Protein AF-M2TKN5-F1 (afdb_monomer_lite)

InterPro domains:
  IPR007111 NACHT nucleoside triphosphatase [PS50837] (50-109)
  IPR027417 P-loop containing nucleoside triphosphate hydrolase [G3DSA:3.40.50.300] (27-140)
  IPR056884 Nephrocystin 3-like, N-terminal [PF24883] (33-131)

Sequence (153 aa):
MGILDVSVSPIDGESPTEAMIRVEHEVDRQNKCIIENSTFQKWQQDLSTRLLWIKGDPGKGKTMLMCGIIDEVQKTTRHNNTVAYFFCQATDMRINNAVAVLRGLLYMLVIQNSLLTSHIRKRYDQVGKKLFEDANAWVALPQILWTWCATKT

Foldseek 3Di:
DDEDFAADDDDPDDDPVRVVVVVVVVLVVLLVVQCPDPVNVCCVPDPVRVDDDYDDDPPRCVVSSVVSVQVVCVVPDPLPDFDFDDDQDPPDPVCNDPLNRLVRRLVRCCVSDVVLVVLVVVVCVVQPPCCSDDPNSVVNSVVSVVVVVVVVD

pLDDT: mean 76.22, std 11.82, range [28.42, 90.06]

Structure (mmCIF, N/CA/C/O backbone):
data_AF-M2TKN5-F1
#
_entry.id   AF-M2TKN5-F1
#
loop_
_atom_site.group_PDB
_atom_site.id
_atom_site.type_symbol
_atom_site.label_atom_id
_atom_site.label_alt_id
_atom_site.label_comp_id
_atom_site.label_asym_id
_atom_site.label_entity_id
_atom_site.label_seq_id
_atom_site.pdbx_PDB_ins_code
_atom_site.Cartn_x
_atom_site.Cartn_y
_atom_site.Cartn_z
_atom_site.occupancy
_atom_site.B_iso_or_equiv
_atom_site.auth_seq_id
_atom_site.auth_comp_id
_atom_site.auth_asym_id
_atom_site.auth_atom_id
_atom_site.pdbx_PDB_model_num
ATOM 1 N N . MET A 1 1 ? -6.109 3.937 -22.222 1.00 28.42 1 MET A N 1
ATOM 2 C CA . MET A 1 1 ? -5.656 2.682 -21.588 1.00 28.42 1 MET A CA 1
ATOM 3 C C . MET A 1 1 ? -4.256 2.412 -22.115 1.00 28.42 1 MET A C 1
ATOM 5 O O . MET A 1 1 ? -4.130 2.170 -23.305 1.00 28.42 1 MET A O 1
ATOM 9 N N . GLY A 1 2 ? -3.218 2.613 -21.303 1.00 37.53 2 GLY A N 1
ATOM 10 C CA . GLY A 1 2 ? -1.819 2.452 -21.721 1.00 37.53 2 GLY A CA 1
ATOM 11 C C . GLY A 1 2 ? -1.218 1.176 -21.144 1.00 37.53 2 GLY A C 1
ATOM 12 O O . GLY A 1 2 ? -1.589 0.770 -20.046 1.00 37.53 2 GLY A O 1
ATOM 13 N N . ILE A 1 3 ? -0.334 0.537 -21.904 1.00 38.03 3 ILE A N 1
ATOM 14 C CA . ILE A 1 3 ? 0.406 -0.673 -21.528 1.00 38.03 3 ILE A CA 1
ATOM 15 C C . ILE A 1 3 ? 1.888 -0.276 -21.481 1.00 38.03 3 ILE A C 1
ATOM 17 O O . ILE A 1 3 ? 2.350 0.413 -22.388 1.00 38.03 3 ILE A O 1
ATOM 21 N N . LEU A 1 4 ? 2.610 -0.679 -20.433 1.00 45.38 4 LEU A N 1
ATOM 22 C CA . LEU A 1 4 ? 4.071 -0.574 -20.346 1.00 45.38 4 LEU A CA 1
ATOM 23 C C . LEU A 1 4 ? 4.666 -1.984 -20.421 1.00 45.38 4 LEU A C 1
ATOM 25 O O . LEU A 1 4 ? 4.211 -2.8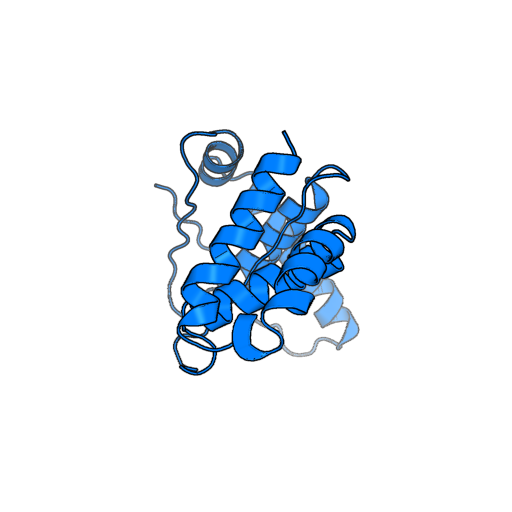64 -19.692 1.00 45.38 4 LEU A O 1
ATOM 29 N N . ASP A 1 5 ? 5.671 -2.179 -21.275 1.00 38.72 5 ASP A N 1
ATOM 30 C CA . ASP A 1 5 ? 6.478 -3.404 -21.345 1.00 38.72 5 ASP A CA 1
ATOM 31 C C . ASP A 1 5 ? 7.940 -3.058 -21.041 1.00 38.72 5 ASP A C 1
ATOM 33 O O . ASP A 1 5 ? 8.483 -2.114 -21.617 1.00 38.72 5 ASP A O 1
ATOM 37 N N . VAL A 1 6 ? 8.555 -3.788 -20.107 1.00 45.53 6 VAL A N 1
ATOM 38 C CA . VAL A 1 6 ? 9.961 -3.626 -19.710 1.00 45.53 6 VAL A CA 1
ATOM 39 C C . VAL A 1 6 ? 10.526 -4.997 -19.310 1.00 45.53 6 VAL A C 1
ATOM 41 O O . VAL A 1 6 ? 9.865 -5.762 -18.609 1.00 45.53 6 VAL A O 1
ATOM 44 N N . SER A 1 7 ? 11.739 -5.336 -19.760 1.00 40.81 7 SER A N 1
ATOM 45 C CA . SER A 1 7 ? 12.383 -6.639 -19.523 1.00 40.81 7 SER A CA 1
ATOM 46 C C . SER A 1 7 ? 13.847 -6.468 -19.114 1.00 40.81 7 SER A C 1
ATOM 48 O O . SER A 1 7 ? 14.553 -5.668 -19.717 1.00 40.81 7 SER A O 1
ATOM 50 N N . VAL A 1 8 ? 14.313 -7.271 -18.149 1.00 47.03 8 VAL A N 1
ATOM 51 C CA . VAL A 1 8 ? 15.709 -7.308 -17.668 1.00 47.03 8 VAL A CA 1
ATOM 52 C C . VAL A 1 8 ? 16.191 -8.757 -17.656 1.00 47.03 8 VAL A C 1
ATOM 54 O O . VAL A 1 8 ? 15.471 -9.632 -17.174 1.00 47.03 8 VAL A O 1
ATOM 57 N N . SER A 1 9 ? 17.395 -9.022 -18.167 1.00 44.97 9 SER A N 1
ATOM 58 C CA . SER A 1 9 ? 18.029 -10.351 -18.150 1.00 44.97 9 SER A CA 1
ATOM 59 C C . SER A 1 9 ? 19.321 -10.345 -17.308 1.00 44.97 9 SER A C 1
ATOM 61 O O . SER A 1 9 ? 19.949 -9.288 -17.195 1.00 44.97 9 SER A O 1
ATOM 63 N N . PRO A 1 10 ? 19.722 -11.475 -16.686 1.00 47.41 10 PRO A N 1
ATOM 64 C CA . PRO A 1 10 ? 20.967 -11.568 -15.909 1.00 47.41 10 PRO A CA 1
ATOM 65 C C . PRO A 1 10 ? 22.234 -11.547 -16.785 1.00 47.41 10 PRO A C 1
ATOM 67 O O . PRO A 1 10 ? 22.169 -11.918 -17.956 1.00 47.41 10 PRO A O 1
ATOM 70 N N . ILE A 1 11 ? 23.374 -11.155 -16.197 1.00 63.22 11 ILE A N 1
ATOM 71 C CA . ILE A 1 11 ? 24.718 -11.217 -16.802 1.00 63.22 11 ILE A CA 1
ATOM 72 C C . ILE A 1 11 ? 25.574 -12.178 -15.961 1.00 63.22 11 ILE A C 1
ATOM 74 O O . ILE A 1 11 ? 25.656 -12.018 -14.745 1.00 63.22 11 ILE A O 1
ATOM 78 N N . ASP A 1 12 ? 26.200 -13.174 -16.591 1.00 54.56 12 ASP A N 1
ATOM 79 C CA . ASP A 1 12 ? 27.037 -14.158 -15.892 1.00 54.56 12 ASP A CA 1
ATOM 80 C C . ASP A 1 12 ? 28.398 -13.562 -15.480 1.00 54.56 12 ASP A C 1
ATOM 82 O O . ASP A 1 12 ? 29.102 -12.978 -16.304 1.00 54.56 12 ASP A O 1
ATOM 86 N N . GLY A 1 13 ? 28.794 -13.761 -14.214 1.00 69.19 13 GLY A N 1
ATOM 87 C CA . GLY A 1 13 ? 30.144 -13.459 -13.707 1.00 69.19 13 GLY A CA 1
ATOM 88 C C . GLY A 1 13 ? 30.319 -12.172 -12.887 1.00 69.19 13 GLY A C 1
ATOM 89 O O . GLY A 1 13 ? 31.452 -11.838 -12.551 1.00 69.19 13 GLY A O 1
ATOM 90 N N . GLU A 1 14 ? 29.244 -11.460 -12.544 1.00 73.00 14 GLU A N 1
ATOM 91 C CA . GLU A 1 14 ? 29.294 -10.235 -11.722 1.00 73.00 14 GLU A CA 1
ATOM 92 C C . GLU A 1 14 ? 29.454 -10.509 -10.210 1.00 73.00 14 GLU A C 1
ATOM 94 O O . GLU A 1 14 ? 28.933 -11.497 -9.682 1.00 73.00 14 GLU A O 1
ATOM 99 N N . SER A 1 15 ? 30.157 -9.627 -9.483 1.00 80.75 15 SER A N 1
ATOM 100 C CA . SER A 1 15 ? 30.207 -9.693 -8.014 1.00 80.75 15 SER A CA 1
ATOM 101 C C . SER A 1 15 ? 28.873 -9.248 -7.383 1.00 80.75 15 SER A C 1
ATOM 103 O O . SER A 1 15 ? 28.132 -8.477 -7.995 1.00 80.75 15 SER A O 1
ATOM 105 N N . PRO A 1 16 ? 28.549 -9.651 -6.135 1.00 72.44 16 PRO A N 1
ATOM 106 C CA . PRO A 1 16 ? 27.290 -9.264 -5.486 1.00 72.44 16 PRO A CA 1
ATOM 107 C C . PRO A 1 16 ? 27.077 -7.747 -5.384 1.00 72.44 16 PRO A C 1
ATOM 109 O O . PRO A 1 16 ? 25.950 -7.271 -5.499 1.00 72.44 16 PRO A O 1
ATOM 112 N N . THR A 1 17 ? 28.152 -6.979 -5.192 1.00 78.12 17 THR A N 1
ATOM 113 C CA . THR A 1 17 ? 28.093 -5.513 -5.124 1.00 78.12 17 THR A CA 1
ATOM 114 C C . THR A 1 17 ? 27.793 -4.904 -6.492 1.00 78.12 17 THR A C 1
ATOM 116 O O . THR A 1 17 ? 26.959 -4.010 -6.595 1.00 78.12 17 THR A O 1
ATOM 119 N N . GLU A 1 18 ? 28.431 -5.407 -7.550 1.00 77.31 18 GLU A N 1
ATOM 120 C CA . GLU A 1 18 ? 28.176 -4.964 -8.927 1.00 77.31 18 GLU A CA 1
ATOM 121 C C . GLU A 1 18 ? 26.760 -5.332 -9.377 1.00 77.31 18 GLU A C 1
ATOM 123 O O . GLU A 1 18 ? 26.073 -4.498 -9.966 1.00 77.31 18 GLU A O 1
ATOM 128 N N . ALA A 1 19 ? 26.284 -6.527 -9.014 1.00 70.00 19 ALA A N 1
ATOM 129 C CA . ALA A 1 19 ? 24.905 -6.945 -9.231 1.00 70.00 19 ALA A CA 1
ATOM 130 C C . ALA A 1 19 ? 23.916 -5.997 -8.537 1.00 70.00 19 ALA A C 1
ATOM 132 O O . ALA A 1 19 ? 22.926 -5.587 -9.139 1.00 70.00 19 ALA A O 1
ATOM 133 N N . MET A 1 20 ? 24.194 -5.605 -7.288 1.00 65.69 20 MET A N 1
ATOM 134 C CA . MET A 1 20 ? 23.332 -4.704 -6.518 1.00 65.69 20 MET A CA 1
ATOM 135 C C . MET A 1 20 ? 23.282 -3.297 -7.126 1.00 65.69 20 MET A C 1
ATOM 137 O O . MET A 1 20 ? 22.191 -2.775 -7.336 1.00 65.69 20 MET A O 1
ATOM 141 N N . ILE A 1 21 ? 24.435 -2.730 -7.498 1.00 77.50 21 ILE A N 1
ATOM 142 C CA . ILE A 1 21 ? 24.517 -1.426 -8.179 1.00 77.50 21 ILE A CA 1
ATOM 143 C C . ILE A 1 21 ? 23.795 -1.472 -9.532 1.00 77.50 21 ILE A C 1
ATOM 145 O O . ILE A 1 21 ? 23.070 -0.542 -9.884 1.00 77.50 21 ILE A O 1
ATOM 149 N N . ARG A 1 22 ? 23.955 -2.556 -10.301 1.00 72.88 22 ARG A N 1
ATOM 150 C CA . ARG A 1 22 ? 23.271 -2.736 -11.589 1.00 72.88 22 ARG A CA 1
ATOM 151 C C . ARG A 1 22 ? 21.759 -2.825 -11.413 1.00 72.88 22 ARG A C 1
ATOM 153 O O . ARG A 1 22 ? 21.027 -2.210 -12.185 1.00 72.88 22 ARG A O 1
ATOM 160 N N . VAL A 1 23 ? 21.294 -3.584 -10.420 1.00 67.75 23 VAL A N 1
ATOM 161 C CA . VAL A 1 23 ? 19.867 -3.697 -10.095 1.00 67.75 23 VAL A CA 1
ATOM 162 C C . VAL A 1 23 ? 19.305 -2.340 -9.687 1.00 67.75 23 VAL A C 1
ATOM 164 O O . VAL A 1 23 ? 18.251 -1.971 -10.190 1.00 67.75 23 VAL A O 1
ATOM 167 N N . GLU A 1 24 ? 20.008 -1.575 -8.852 1.00 69.38 24 GLU A N 1
ATOM 168 C CA . GLU A 1 24 ? 19.586 -0.230 -8.447 1.00 69.38 24 GLU A CA 1
ATOM 169 C C . GLU A 1 24 ? 19.488 0.722 -9.650 1.00 69.38 24 GLU A C 1
ATOM 171 O O . GLU A 1 24 ? 18.451 1.346 -9.865 1.00 69.38 24 GLU A O 1
ATOM 176 N N . HIS A 1 25 ? 20.503 0.739 -10.520 1.00 74.50 25 HIS A N 1
ATOM 177 C CA . HIS A 1 25 ? 20.480 1.524 -11.757 1.00 74.50 25 HIS A CA 1
ATOM 178 C C . HIS A 1 25 ? 19.352 1.124 -12.716 1.00 74.50 25 HIS A C 1
ATOM 180 O O . HIS A 1 25 ? 18.748 1.986 -13.359 1.00 74.50 25 HIS A O 1
ATOM 186 N N . GLU A 1 26 ? 19.082 -0.174 -12.855 1.00 69.00 26 GLU A N 1
ATOM 187 C CA . GLU A 1 26 ? 18.001 -0.665 -13.703 1.00 69.00 26 GLU A CA 1
ATOM 188 C C . GLU A 1 26 ? 16.642 -0.284 -13.111 1.00 69.00 26 GLU A C 1
ATOM 190 O O . GLU A 1 26 ? 15.794 0.230 -13.834 1.00 69.00 26 GLU A O 1
ATOM 195 N N . VAL A 1 27 ? 16.456 -0.434 -11.797 1.00 67.38 27 VAL A N 1
ATOM 196 C CA . VAL A 1 27 ? 15.252 0.022 -11.089 1.00 67.38 27 VAL A CA 1
ATOM 197 C C . VAL A 1 27 ? 15.033 1.520 -11.309 1.00 67.38 27 VAL A C 1
ATOM 199 O O . VAL A 1 27 ? 13.942 1.917 -11.716 1.00 67.38 27 VAL A O 1
ATOM 202 N N . ASP A 1 28 ? 16.063 2.353 -11.155 1.00 70.25 28 ASP A N 1
ATOM 203 C CA . ASP A 1 28 ? 15.968 3.797 -11.400 1.00 70.25 28 ASP A CA 1
ATOM 204 C C . ASP A 1 28 ? 15.612 4.128 -12.853 1.00 70.25 28 ASP A C 1
ATOM 206 O O . ASP A 1 28 ? 14.786 5.007 -13.125 1.00 70.25 28 ASP A O 1
ATOM 210 N N . ARG A 1 29 ? 16.193 3.401 -13.813 1.00 71.62 29 ARG A N 1
ATOM 211 C CA . ARG A 1 29 ? 15.881 3.566 -15.235 1.00 71.62 29 ARG A CA 1
ATOM 212 C C . ARG A 1 29 ? 14.425 3.219 -15.534 1.00 71.62 29 ARG A C 1
ATOM 214 O O . ARG A 1 29 ? 13.764 3.952 -16.275 1.00 71.62 29 ARG A O 1
ATOM 221 N N . GLN A 1 30 ? 13.925 2.125 -14.964 1.00 69.44 30 GLN A N 1
ATOM 222 C CA . GLN A 1 30 ? 12.529 1.721 -15.106 1.00 69.44 30 GLN A CA 1
ATOM 223 C C . GLN A 1 30 ? 11.592 2.744 -14.476 1.00 69.44 30 GLN A C 1
ATOM 225 O O . GLN A 1 30 ? 10.640 3.170 -15.129 1.00 69.44 30 GLN A O 1
ATOM 230 N N . ASN A 1 31 ? 11.907 3.209 -13.267 1.00 68.00 31 ASN A N 1
ATOM 231 C CA . ASN A 1 31 ? 11.142 4.238 -12.567 1.00 68.00 31 ASN A CA 1
ATOM 232 C C . ASN A 1 31 ? 11.016 5.501 -13.414 1.00 68.00 31 ASN A C 1
ATOM 234 O O . ASN A 1 31 ? 9.906 5.972 -13.664 1.00 68.00 31 ASN A O 1
ATOM 238 N N . LYS A 1 32 ? 12.134 5.994 -13.954 1.00 74.44 32 LYS A N 1
ATOM 239 C CA . LYS A 1 32 ? 12.140 7.163 -14.836 1.00 74.44 32 LYS A CA 1
ATOM 240 C C . LYS A 1 32 ? 11.239 6.971 -16.061 1.00 74.44 32 LYS A C 1
ATOM 242 O O . LYS A 1 32 ? 10.441 7.850 -16.378 1.00 74.44 32 LYS A O 1
ATOM 247 N N . CYS A 1 33 ? 11.311 5.807 -16.706 1.00 71.12 33 CYS A N 1
ATOM 248 C CA . CYS A 1 33 ? 10.490 5.501 -17.879 1.00 71.12 33 CYS A CA 1
ATOM 249 C C . CYS A 1 33 ? 8.981 5.496 -17.561 1.00 71.12 33 CYS A C 1
ATOM 251 O O . CYS A 1 33 ? 8.170 5.941 -18.376 1.00 71.12 33 CYS A O 1
ATOM 253 N N . ILE A 1 34 ? 8.590 5.040 -16.367 1.00 73.62 34 ILE A N 1
ATOM 254 C CA . ILE A 1 34 ? 7.192 5.056 -15.917 1.00 73.62 34 ILE A CA 1
ATOM 255 C C . ILE A 1 34 ? 6.717 6.480 -15.636 1.00 73.62 34 ILE A C 1
ATOM 257 O O . ILE A 1 34 ? 5.622 6.846 -16.055 1.00 73.62 34 ILE A O 1
ATOM 261 N N . ILE A 1 35 ? 7.525 7.289 -14.949 1.00 74.12 35 ILE A N 1
ATOM 262 C CA . ILE A 1 35 ? 7.169 8.668 -14.573 1.00 74.12 35 ILE A CA 1
ATOM 263 C C . ILE A 1 35 ? 6.987 9.544 -15.812 1.00 74.12 35 ILE A C 1
ATOM 265 O O . ILE A 1 35 ? 6.102 10.399 -15.865 1.00 74.12 35 ILE A O 1
ATOM 269 N N . GLU A 1 36 ? 7.807 9.317 -16.835 1.00 80.00 36 GLU A N 1
ATOM 270 C CA . GLU A 1 36 ? 7.711 9.998 -18.126 1.00 80.00 36 GLU A CA 1
ATOM 271 C C . GLU A 1 36 ? 6.557 9.456 -18.991 1.00 80.00 36 GLU A C 1
ATOM 273 O O . GLU A 1 36 ? 6.179 10.070 -19.992 1.00 80.00 36 GLU A O 1
ATOM 278 N N . ASN A 1 37 ? 5.941 8.329 -18.613 1.00 81.62 37 ASN A N 1
ATOM 279 C CA . ASN A 1 37 ? 4.841 7.752 -19.367 1.00 81.62 37 ASN A CA 1
ATOM 280 C C . ASN A 1 37 ? 3.579 8.620 -19.267 1.00 81.62 37 ASN A C 1
ATOM 282 O O . ASN A 1 37 ? 2.996 8.810 -18.199 1.00 81.62 37 ASN A O 1
ATOM 286 N N . SER A 1 38 ? 3.071 9.056 -20.419 1.00 80.75 38 SER A N 1
ATOM 287 C CA . SER A 1 38 ? 1.871 9.900 -20.493 1.00 80.75 38 SER A CA 1
ATOM 288 C C . SER A 1 38 ? 0.610 9.276 -19.874 1.00 80.75 38 SER A C 1
ATOM 290 O O . SER A 1 38 ? -0.270 10.005 -19.422 1.00 80.75 38 SER A O 1
ATOM 292 N N . THR A 1 39 ? 0.492 7.943 -19.827 1.00 81.44 39 THR A N 1
ATOM 293 C CA . THR A 1 39 ? -0.633 7.263 -19.159 1.00 81.44 39 THR A CA 1
ATOM 294 C C . THR A 1 39 ? -0.512 7.369 -17.646 1.00 81.44 39 THR A C 1
ATOM 296 O O . THR A 1 39 ? -1.512 7.640 -16.984 1.00 81.44 39 THR A O 1
ATOM 299 N N . PHE A 1 40 ? 0.697 7.187 -17.110 1.00 81.25 40 PHE A N 1
ATOM 300 C CA . PHE A 1 40 ? 0.964 7.348 -15.684 1.00 81.25 40 PHE A CA 1
ATOM 301 C C . PHE A 1 40 ? 0.724 8.795 -15.247 1.00 81.25 40 PHE A C 1
ATOM 303 O O . PHE A 1 40 ? -0.032 9.029 -14.311 1.00 81.25 40 PHE A O 1
ATOM 310 N N . GLN A 1 41 ? 1.266 9.768 -15.985 1.00 81.88 41 GLN A N 1
ATOM 311 C CA . GLN A 1 41 ? 1.074 11.192 -15.690 1.00 81.88 41 GLN A CA 1
ATOM 312 C C . GLN A 1 41 ? -0.404 11.593 -15.711 1.00 81.88 41 GLN A C 1
ATOM 314 O O . GLN A 1 41 ? -0.867 12.286 -14.807 1.00 81.88 41 GLN A O 1
ATOM 319 N N . LYS A 1 42 ? -1.169 11.115 -16.703 1.00 83.12 42 LYS A N 1
ATOM 320 C CA . LYS A 1 42 ? -2.620 11.339 -16.757 1.00 83.12 42 LYS A CA 1
ATOM 321 C C . LYS A 1 42 ? -3.331 10.733 -15.553 1.00 83.12 42 LYS A C 1
ATOM 323 O O . LYS A 1 42 ? -4.133 11.421 -14.941 1.00 83.12 42 LYS A O 1
ATOM 328 N N . TRP A 1 43 ? -3.027 9.484 -15.196 1.00 84.56 43 TRP A N 1
ATOM 329 C CA . TRP A 1 43 ? -3.597 8.844 -14.005 1.00 84.56 43 TRP A CA 1
ATOM 330 C C . TRP A 1 43 ? -3.260 9.612 -12.718 1.00 84.56 43 TRP A C 1
ATOM 332 O O . TRP A 1 43 ? -4.126 9.798 -11.874 1.00 84.56 43 TRP A O 1
ATOM 342 N N . GLN A 1 44 ? -2.027 10.099 -12.580 1.00 78.56 44 GLN A N 1
ATOM 343 C CA . GLN A 1 44 ? -1.587 10.816 -11.386 1.00 78.56 44 GLN A CA 1
ATOM 344 C C . GLN A 1 44 ? -2.239 12.203 -11.250 1.00 78.56 44 GLN A C 1
ATOM 346 O O . GLN A 1 44 ? -2.505 12.651 -10.137 1.00 78.56 44 GLN A O 1
ATOM 351 N N . GLN A 1 45 ? -2.475 12.898 -12.367 1.00 79.31 45 GLN A N 1
ATOM 352 C CA . GLN A 1 45 ? -3.045 14.251 -12.378 1.00 79.31 45 GLN A CA 1
ATOM 353 C C . GLN A 1 45 ? -4.581 14.261 -12.377 1.00 79.31 45 GLN A C 1
ATOM 355 O O . GLN A 1 45 ? -5.191 15.239 -11.941 1.00 79.31 45 GLN A O 1
ATOM 360 N N . ASP A 1 46 ? -5.220 13.197 -12.863 1.00 80.69 46 ASP A N 1
ATOM 361 C CA . ASP A 1 46 ? -6.671 13.116 -12.997 1.00 80.69 46 ASP A CA 1
ATOM 362 C C . ASP A 1 46 ? -7.344 12.592 -11.718 1.00 80.69 46 ASP A C 1
ATOM 364 O O . ASP A 1 46 ? -7.370 11.396 -11.432 1.00 80.69 46 ASP A O 1
ATOM 368 N N . LEU A 1 47 ? -7.990 13.497 -10.978 1.00 72.38 47 LEU A N 1
ATOM 369 C CA . LEU A 1 47 ? -8.743 13.172 -9.758 1.00 72.38 47 LEU A CA 1
ATOM 370 C C . LEU A 1 47 ? -9.964 12.259 -10.000 1.00 72.38 47 LEU A C 1
ATOM 372 O O . LEU A 1 47 ? -10.492 11.671 -9.044 1.00 72.38 47 LEU A O 1
ATOM 376 N N . SER A 1 48 ? -10.429 12.146 -11.249 1.00 76.75 48 SER A N 1
ATOM 377 C CA . SER A 1 48 ? -11.532 11.265 -11.645 1.00 76.75 48 SER A CA 1
ATOM 378 C C . SER A 1 48 ? -11.070 9.835 -11.954 1.00 76.75 48 SER A C 1
ATOM 380 O O . SER A 1 48 ? -11.824 8.885 -11.724 1.00 76.75 48 SER A O 1
ATOM 382 N N . THR A 1 49 ? -9.812 9.647 -12.366 1.00 70.06 49 THR A N 1
ATOM 383 C CA . THR A 1 49 ? -9.248 8.335 -12.705 1.00 70.06 49 THR A CA 1
ATOM 384 C C . THR A 1 49 ? -8.405 7.797 -11.550 1.00 70.06 49 THR A C 1
ATOM 386 O O . THR A 1 49 ? -7.232 8.109 -11.411 1.00 70.06 49 THR A O 1
ATOM 389 N N . ARG A 1 50 ? -8.982 6.917 -10.721 1.00 76.25 50 ARG A N 1
ATOM 390 C CA . ARG A 1 50 ? -8.298 6.371 -9.524 1.00 76.25 50 ARG A CA 1
ATOM 391 C C . ARG A 1 50 ? -7.683 4.984 -9.704 1.00 76.25 50 ARG A C 1
ATOM 393 O O . ARG A 1 50 ? -7.140 4.435 -8.750 1.00 76.25 50 ARG A O 1
ATOM 400 N N . LEU A 1 51 ? -7.760 4.408 -10.903 1.00 84.00 51 LEU A N 1
ATOM 401 C CA . LEU A 1 51 ? -7.304 3.045 -11.174 1.00 84.00 51 LEU A CA 1
ATOM 402 C C . LEU A 1 51 ? -6.251 3.024 -12.285 1.00 84.00 51 LEU A C 1
ATOM 404 O O . LEU A 1 51 ? -6.535 3.402 -13.421 1.00 84.00 51 LEU A O 1
ATOM 408 N N . LEU A 1 52 ? -5.060 2.519 -11.958 1.00 83.25 52 LEU A N 1
ATOM 409 C CA . LEU A 1 52 ? -3.995 2.226 -12.913 1.00 83.25 52 LEU A CA 1
ATOM 410 C C . LEU A 1 52 ? -3.931 0.716 -13.144 1.00 83.25 52 LEU A C 1
ATOM 412 O O . LEU A 1 52 ? -3.730 -0.055 -12.208 1.00 83.25 52 LEU A O 1
ATOM 416 N N . TRP A 1 53 ? -4.098 0.289 -14.395 1.00 82.69 53 TRP A N 1
ATOM 417 C CA . TRP A 1 53 ? -4.024 -1.123 -14.757 1.00 82.69 53 TRP A CA 1
ATOM 418 C C . TRP A 1 53 ? -2.704 -1.431 -15.468 1.00 82.69 53 TRP A C 1
ATOM 420 O O . TRP A 1 53 ? -2.453 -0.917 -16.555 1.00 82.69 53 TRP A O 1
ATOM 430 N N . ILE A 1 54 ? -1.912 -2.349 -14.908 1.00 78.69 54 ILE A N 1
ATOM 431 C CA . ILE A 1 54 ? -0.661 -2.840 -15.502 1.00 78.69 54 ILE A CA 1
ATOM 432 C C . ILE A 1 54 ? -0.895 -4.255 -16.051 1.00 78.69 54 ILE A C 1
ATOM 434 O O . ILE A 1 54 ? -1.247 -5.170 -15.306 1.00 78.69 54 ILE A O 1
ATOM 438 N N . LYS A 1 55 ? -0.730 -4.440 -17.366 1.00 79.00 55 LYS A N 1
ATOM 439 C CA . LYS A 1 55 ? -0.776 -5.754 -18.040 1.00 79.00 55 LYS A CA 1
ATOM 440 C C . LYS A 1 55 ? 0.617 -6.129 -18.513 1.00 79.00 55 LYS A C 1
ATOM 442 O O . LYS A 1 55 ? 1.371 -5.262 -18.922 1.00 79.00 55 LYS A O 1
ATOM 447 N N . GLY A 1 56 ? 0.912 -7.420 -18.499 1.00 76.06 56 GLY A N 1
ATOM 448 C CA . GLY A 1 56 ? 2.142 -7.974 -19.049 1.00 76.06 56 GLY A CA 1
ATOM 449 C C . GLY A 1 56 ? 2.206 -9.472 -18.793 1.00 76.06 56 GLY A C 1
ATOM 450 O O . GLY A 1 56 ? 1.541 -9.977 -17.878 1.00 76.06 56 GLY A O 1
ATOM 451 N N . ASP A 1 57 ? 3.022 -10.178 -19.562 1.00 79.06 57 ASP A N 1
ATOM 452 C CA . ASP A 1 57 ? 3.150 -11.630 -19.456 1.00 79.06 57 ASP A CA 1
ATOM 453 C C . ASP A 1 57 ? 3.792 -12.057 -18.123 1.00 79.06 57 ASP A C 1
ATOM 455 O O . ASP A 1 57 ? 4.476 -11.259 -17.459 1.00 79.06 57 ASP A O 1
ATOM 459 N N . PRO A 1 58 ? 3.541 -13.290 -17.646 1.00 77.69 58 PRO A N 1
ATOM 460 C CA . PRO A 1 58 ? 4.259 -13.849 -16.503 1.00 77.69 58 PRO A CA 1
ATOM 461 C C . PRO A 1 58 ? 5.781 -13.681 -16.660 1.00 77.69 58 PRO A C 1
ATOM 463 O O . PRO A 1 58 ? 6.320 -13.836 -17.749 1.00 77.69 58 PRO A O 1
ATOM 466 N N . GLY A 1 59 ? 6.476 -13.315 -15.579 1.00 74.50 59 GLY A N 1
ATOM 467 C CA . GLY A 1 59 ? 7.934 -13.121 -15.590 1.00 74.50 59 GLY A CA 1
ATOM 468 C C . GLY A 1 59 ? 8.444 -11.766 -16.107 1.00 74.50 59 GLY A C 1
ATOM 469 O O . GLY A 1 59 ? 9.617 -11.470 -15.930 1.00 74.50 59 GLY A O 1
ATOM 470 N N . LYS A 1 60 ? 7.592 -10.888 -16.654 1.00 77.00 60 LYS A N 1
ATOM 471 C CA . LYS A 1 60 ? 7.985 -9.561 -17.191 1.00 77.00 60 LYS A CA 1
ATOM 472 C C . LYS A 1 60 ? 8.166 -8.455 -16.138 1.00 77.00 60 LYS A C 1
ATOM 474 O O . LYS A 1 60 ? 7.839 -7.303 -16.377 1.00 77.00 60 LYS A O 1
ATOM 479 N N . GLY A 1 61 ? 8.559 -8.798 -14.913 1.00 73.94 61 GLY A N 1
ATOM 480 C CA . GLY A 1 61 ? 8.891 -7.784 -13.900 1.00 73.94 61 GLY A CA 1
ATOM 481 C C . GLY A 1 61 ? 7.743 -6.895 -13.383 1.00 73.94 61 GLY A C 1
ATOM 482 O O . GLY A 1 61 ? 8.020 -5.923 -12.695 1.00 73.94 61 GLY A O 1
ATOM 483 N N . LYS A 1 62 ? 6.459 -7.213 -13.625 1.00 81.19 62 LYS A N 1
ATOM 484 C CA . LYS A 1 62 ? 5.302 -6.403 -13.157 1.00 81.19 62 LYS A CA 1
ATOM 485 C C . LYS A 1 62 ? 5.338 -6.035 -11.668 1.00 81.19 62 LYS A C 1
ATOM 487 O O . LYS A 1 62 ? 4.949 -4.934 -11.298 1.00 81.19 62 LYS A O 1
ATOM 492 N N . THR A 1 63 ? 5.771 -6.963 -10.814 1.00 81.94 63 THR A N 1
ATOM 493 C CA . THR A 1 63 ? 5.903 -6.706 -9.373 1.00 81.94 63 THR A CA 1
ATOM 494 C C . THR A 1 63 ? 6.991 -5.673 -9.102 1.00 81.94 63 THR A C 1
ATOM 496 O O . THR A 1 63 ? 6.754 -4.751 -8.334 1.00 81.94 63 THR A O 1
ATOM 499 N N . MET A 1 64 ? 8.138 -5.781 -9.781 1.00 78.88 64 MET A N 1
ATOM 500 C CA . MET A 1 64 ? 9.229 -4.808 -9.673 1.00 78.88 64 MET A CA 1
ATOM 501 C C . MET A 1 64 ? 8.778 -3.423 -10.148 1.00 78.88 64 MET A C 1
ATOM 503 O O . MET A 1 64 ? 9.036 -2.428 -9.483 1.00 78.88 64 MET A O 1
ATOM 507 N N . LEU A 1 65 ? 8.001 -3.383 -11.234 1.00 78.88 65 LEU A N 1
ATOM 508 C CA . LEU A 1 65 ? 7.388 -2.161 -11.744 1.00 78.88 65 LEU A CA 1
ATOM 509 C C . LEU A 1 65 ? 6.471 -1.496 -10.703 1.00 78.88 65 LEU A C 1
ATOM 511 O O . LEU A 1 65 ? 6.523 -0.285 -10.511 1.00 78.88 65 LEU A O 1
ATOM 515 N N . MET A 1 66 ? 5.643 -2.285 -10.010 1.00 83.81 66 MET A N 1
ATOM 516 C CA . MET A 1 66 ? 4.790 -1.780 -8.930 1.00 83.81 66 MET A CA 1
ATOM 517 C C . MET A 1 66 ? 5.601 -1.270 -7.735 1.00 83.81 66 MET A C 1
ATOM 519 O O . MET A 1 66 ? 5.245 -0.228 -7.195 1.00 83.81 66 MET A O 1
ATOM 523 N N . CYS A 1 67 ? 6.680 -1.958 -7.339 1.00 82.94 67 CYS A N 1
ATOM 524 C CA . CYS A 1 67 ? 7.585 -1.467 -6.294 1.00 82.94 67 CYS A CA 1
ATOM 525 C C . CYS A 1 67 ? 8.153 -0.094 -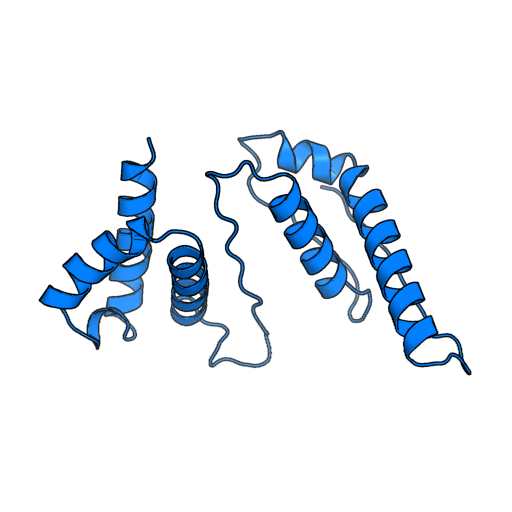6.667 1.00 82.94 67 CYS A C 1
ATOM 527 O O . CYS A 1 67 ? 8.033 0.847 -5.891 1.00 82.94 67 CYS A O 1
ATOM 529 N N . GLY A 1 68 ? 8.646 0.045 -7.897 1.00 79.62 68 GLY A N 1
ATOM 530 C CA . GLY A 1 68 ? 9.163 1.302 -8.422 1.00 79.62 68 GLY A CA 1
ATOM 531 C C . GLY A 1 68 ? 8.161 2.462 -8.406 1.00 79.62 68 GLY A C 1
ATOM 532 O O . GLY A 1 68 ? 8.476 3.572 -7.978 1.00 79.62 68 GLY A O 1
ATOM 533 N N . ILE A 1 69 ? 6.912 2.192 -8.803 1.00 82.38 69 ILE A N 1
ATOM 534 C CA . ILE A 1 69 ? 5.815 3.170 -8.715 1.00 82.38 69 ILE A CA 1
ATOM 535 C C . ILE A 1 69 ? 5.548 3.570 -7.264 1.00 82.38 69 ILE A C 1
ATOM 537 O O . ILE A 1 69 ? 5.369 4.753 -6.981 1.00 82.38 69 ILE A O 1
ATOM 541 N N . ILE A 1 70 ? 5.484 2.599 -6.350 1.00 85.19 70 ILE A N 1
ATOM 542 C CA . ILE A 1 70 ? 5.245 2.861 -4.927 1.00 85.19 70 ILE A CA 1
ATOM 543 C C . ILE A 1 70 ? 6.356 3.749 -4.365 1.00 85.19 70 ILE A C 1
ATOM 545 O O . ILE A 1 70 ? 6.038 4.748 -3.719 1.00 85.19 70 ILE A O 1
ATOM 549 N N . ASP A 1 71 ? 7.618 3.432 -4.654 1.00 81.69 71 ASP A N 1
ATOM 550 C CA . ASP A 1 71 ? 8.776 4.200 -4.193 1.00 81.69 71 ASP A CA 1
ATOM 551 C C . ASP A 1 71 ? 8.714 5.648 -4.692 1.00 81.69 71 ASP A C 1
ATOM 553 O O . ASP A 1 71 ? 8.920 6.591 -3.925 1.00 81.69 71 ASP A O 1
ATOM 557 N N . GLU A 1 72 ? 8.359 5.860 -5.959 1.00 78.06 72 GLU A N 1
ATOM 558 C CA . GLU A 1 72 ? 8.225 7.206 -6.513 1.00 78.06 72 GLU A CA 1
ATOM 559 C C . GLU A 1 72 ? 7.045 7.983 -5.914 1.00 78.06 72 GLU A C 1
ATOM 561 O O . GLU A 1 72 ? 7.158 9.164 -5.564 1.00 78.06 72 GLU A O 1
ATOM 566 N N . VAL A 1 73 ? 5.893 7.328 -5.760 1.00 80.19 73 VAL A N 1
ATOM 567 C CA . VAL A 1 73 ? 4.725 7.940 -5.119 1.00 80.19 73 VAL A CA 1
ATOM 568 C C . VAL A 1 73 ? 5.057 8.307 -3.672 1.00 80.19 73 VAL A C 1
ATOM 570 O O . VAL A 1 73 ? 4.643 9.368 -3.209 1.00 80.19 73 VAL A O 1
ATOM 573 N N . GLN A 1 74 ? 5.840 7.491 -2.963 1.00 81.31 74 GLN A N 1
ATOM 574 C CA . GLN A 1 74 ? 6.328 7.804 -1.620 1.00 81.31 74 GLN A CA 1
ATOM 575 C C . GLN A 1 74 ? 7.278 9.009 -1.606 1.00 81.31 74 GLN A C 1
ATOM 577 O O . GLN A 1 74 ? 7.118 9.872 -0.746 1.00 81.31 74 GLN A O 1
ATOM 582 N N . LYS A 1 75 ? 8.206 9.122 -2.567 1.00 78.75 75 LYS A N 1
ATOM 583 C CA . LYS A 1 75 ? 9.130 10.269 -2.690 1.00 78.75 75 LYS A CA 1
ATOM 584 C C . LYS A 1 75 ? 8.405 11.587 -2.981 1.00 78.75 75 LYS A C 1
ATOM 586 O O . LYS A 1 75 ? 8.743 12.622 -2.413 1.00 78.75 75 LYS A O 1
ATOM 591 N N . THR A 1 76 ? 7.411 11.560 -3.869 1.00 73.44 76 THR A N 1
ATOM 592 C CA . THR A 1 76 ? 6.664 12.755 -4.315 1.00 73.44 76 THR A CA 1
ATOM 593 C C . THR A 1 76 ? 5.523 13.147 -3.378 1.00 73.44 76 THR A C 1
ATOM 595 O O . THR A 1 76 ? 5.019 14.276 -3.415 1.00 73.44 76 THR A O 1
ATOM 598 N N . THR A 1 77 ? 5.112 12.232 -2.504 1.00 72.75 77 THR A N 1
ATOM 599 C CA . THR A 1 77 ? 4.117 12.488 -1.472 1.00 72.75 77 THR A CA 1
ATOM 600 C C . THR A 1 77 ? 4.661 13.492 -0.450 1.00 72.75 77 THR A C 1
ATOM 602 O O . THR A 1 77 ? 5.625 13.232 0.263 1.00 72.75 77 THR A O 1
ATOM 605 N N . ARG A 1 78 ? 4.006 14.660 -0.342 1.00 63.41 78 ARG A N 1
ATOM 606 C CA . ARG A 1 78 ? 4.297 15.663 0.702 1.00 63.41 78 ARG A CA 1
ATOM 607 C C . ARG A 1 78 ? 4.182 15.034 2.095 1.00 63.41 78 ARG A C 1
ATOM 609 O O . ARG A 1 78 ? 3.338 14.165 2.292 1.00 63.41 78 ARG A O 1
ATOM 616 N N . HIS A 1 79 ? 4.917 15.575 3.071 1.00 58.19 79 HIS A N 1
ATOM 617 C CA . HIS A 1 79 ? 5.048 15.090 4.460 1.00 58.19 79 HIS A CA 1
ATOM 618 C C . HIS A 1 79 ? 3.752 14.715 5.226 1.00 58.19 79 HIS A C 1
ATOM 620 O O . HIS A 1 79 ? 3.845 14.103 6.284 1.00 58.19 79 HIS A O 1
ATOM 626 N N . ASN A 1 80 ? 2.554 15.028 4.714 1.00 59.59 80 ASN A N 1
ATOM 627 C CA . ASN A 1 80 ? 1.269 14.735 5.360 1.00 59.59 80 ASN A CA 1
ATOM 628 C C . ASN A 1 80 ? 0.400 13.666 4.660 1.00 59.59 80 ASN A C 1
ATOM 630 O O . ASN A 1 80 ? -0.621 13.263 5.242 1.00 59.59 80 ASN A O 1
ATOM 634 N N . ASN A 1 81 ? 0.768 13.186 3.462 1.00 71.62 81 ASN A N 1
ATOM 635 C CA . ASN A 1 81 ? 0.052 12.068 2.833 1.00 71.62 81 ASN A CA 1
ATOM 636 C C . ASN A 1 81 ? 0.764 10.745 3.130 1.00 71.62 81 ASN A C 1
ATOM 638 O O . ASN A 1 81 ? 1.965 10.691 3.372 1.00 71.62 81 ASN A O 1
ATOM 642 N N . THR A 1 82 ? -0.017 9.675 3.182 1.00 78.06 82 THR A N 1
ATOM 643 C CA . THR A 1 82 ? 0.419 8.355 3.635 1.00 78.06 82 THR A CA 1
ATOM 644 C C . THR A 1 82 ? 0.180 7.379 2.495 1.00 78.06 82 THR A C 1
ATOM 646 O O . THR A 1 82 ? -0.923 7.353 1.948 1.00 78.06 82 THR A O 1
ATOM 649 N N . VAL A 1 83 ? 1.190 6.590 2.135 1.00 85.88 83 VAL A N 1
ATOM 650 C CA . VAL A 1 83 ? 1.083 5.582 1.074 1.00 85.88 83 VAL A CA 1
ATOM 651 C C . VAL A 1 83 ? 1.053 4.214 1.737 1.00 85.88 83 VAL A C 1
ATOM 653 O O . VAL A 1 83 ? 2.036 3.784 2.339 1.00 85.88 83 VAL A O 1
ATOM 656 N N . ALA A 1 84 ? -0.081 3.528 1.626 1.00 89.19 84 ALA A N 1
ATOM 657 C CA . ALA A 1 84 ? -0.241 2.154 2.081 1.00 89.19 84 ALA A CA 1
ATOM 658 C C . ALA A 1 84 ? -0.506 1.244 0.885 1.00 89.19 84 ALA A C 1
ATOM 660 O O . ALA A 1 84 ? -1.276 1.591 -0.010 1.00 89.19 84 ALA A O 1
ATOM 661 N N . TYR A 1 85 ? 0.124 0.075 0.887 1.00 90.06 85 TYR A N 1
ATOM 662 C CA . TYR A 1 85 ? 0.019 -0.903 -0.187 1.00 90.06 85 TYR A CA 1
ATOM 663 C C . TYR A 1 85 ? -0.049 -2.321 0.381 1.00 90.06 85 TYR A C 1
ATOM 665 O O . TYR A 1 85 ? 0.286 -2.574 1.536 1.00 90.06 85 TYR A O 1
ATOM 673 N N . PHE A 1 86 ? -0.517 -3.259 -0.436 1.00 88.81 86 PHE A N 1
ATOM 674 C CA . PHE A 1 86 ? -0.559 -4.674 -0.094 1.00 88.81 86 PHE A CA 1
ATOM 675 C C . PHE A 1 86 ? -0.389 -5.501 -1.366 1.00 88.81 86 PHE A C 1
ATOM 677 O O . PHE A 1 86 ? -1.063 -5.246 -2.365 1.00 88.81 86 PHE A O 1
ATOM 684 N N . PHE A 1 87 ? 0.491 -6.501 -1.331 1.00 86.25 87 PHE A N 1
ATOM 685 C CA . PHE A 1 87 ? 0.672 -7.423 -2.447 1.00 86.25 87 PHE A CA 1
ATOM 686 C C . PHE A 1 87 ? -0.216 -8.652 -2.263 1.00 86.25 87 PHE A C 1
ATOM 688 O O . PHE A 1 87 ? 0.032 -9.495 -1.403 1.00 86.25 87 PHE A O 1
ATOM 695 N N . CYS A 1 88 ? -1.249 -8.773 -3.098 1.00 82.44 88 CYS A N 1
ATOM 696 C CA . CYS A 1 88 ? -2.064 -9.981 -3.147 1.00 82.44 88 CYS A CA 1
ATOM 697 C C . CYS A 1 88 ? -1.309 -11.086 -3.889 1.00 82.44 88 CYS A C 1
ATOM 699 O O . CYS A 1 88 ? -1.039 -10.974 -5.086 1.00 82.44 88 CYS A O 1
ATOM 701 N N . GLN A 1 89 ? -1.006 -12.179 -3.193 1.00 79.19 89 GLN A N 1
ATOM 702 C CA . GLN A 1 89 ? -0.425 -13.365 -3.805 1.00 79.19 89 GLN A CA 1
ATOM 703 C C . GLN A 1 89 ? -1.531 -14.373 -4.122 1.00 79.19 89 GLN A C 1
ATOM 705 O O . GLN A 1 89 ? -2.115 -14.971 -3.221 1.00 79.19 89 GLN A O 1
ATOM 710 N N . ALA A 1 90 ? -1.809 -14.584 -5.412 1.00 71.06 90 ALA A N 1
ATOM 711 C CA . ALA A 1 90 ? -2.914 -15.435 -5.864 1.00 71.06 90 ALA A CA 1
ATOM 712 C C . ALA A 1 90 ? -2.852 -16.875 -5.318 1.00 71.06 90 ALA A C 1
ATOM 714 O O . ALA A 1 90 ? -3.890 -17.503 -5.128 1.00 71.06 90 ALA A O 1
ATOM 715 N N . THR A 1 91 ? -1.647 -17.385 -5.046 1.00 75.19 91 THR A N 1
ATOM 716 C CA . THR A 1 91 ? -1.417 -18.762 -4.590 1.00 75.19 91 THR A CA 1
ATOM 717 C C . THR A 1 91 ? -1.569 -18.960 -3.081 1.00 75.19 91 THR A C 1
ATOM 719 O O . THR A 1 91 ? -1.587 -20.105 -2.640 1.00 75.19 91 THR A O 1
ATOM 722 N N . ASP A 1 92 ? -1.668 -17.895 -2.275 1.00 75.69 92 ASP A N 1
ATOM 723 C CA . ASP A 1 92 ? -1.816 -18.005 -0.818 1.00 75.69 92 ASP A CA 1
ATOM 724 C C . ASP A 1 92 ? -3.151 -17.409 -0.353 1.00 75.69 92 ASP A C 1
ATOM 726 O O . ASP A 1 92 ? -3.303 -16.214 -0.088 1.00 75.69 92 ASP A O 1
ATOM 730 N N . MET A 1 93 ? -4.146 -18.285 -0.224 1.00 70.56 93 MET A N 1
ATOM 731 C CA . MET A 1 93 ? -5.505 -17.935 0.197 1.00 70.56 93 MET A CA 1
ATOM 732 C C . MET A 1 93 ? -5.593 -17.331 1.609 1.00 70.56 93 MET A C 1
ATOM 734 O O . MET A 1 93 ? -6.574 -16.656 1.923 1.00 70.56 93 MET A O 1
ATOM 738 N N . ARG A 1 94 ? -4.571 -17.513 2.460 1.00 69.44 94 ARG A N 1
ATOM 739 C CA . ARG A 1 94 ? -4.546 -16.926 3.811 1.00 69.44 94 ARG A CA 1
ATOM 740 C C . ARG A 1 94 ? -4.389 -15.409 3.758 1.00 69.44 94 ARG A C 1
ATOM 742 O O . ARG A 1 94 ? -4.928 -14.710 4.614 1.00 69.44 94 ARG A O 1
ATOM 749 N N . ILE A 1 95 ? -3.676 -14.912 2.746 1.00 69.62 95 ILE A N 1
ATOM 750 C CA . ILE A 1 95 ? -3.375 -13.488 2.546 1.00 69.62 95 ILE A CA 1
ATOM 751 C C . ILE A 1 95 ? -4.142 -12.866 1.373 1.00 69.62 95 ILE A C 1
ATOM 753 O O . ILE A 1 95 ? -4.160 -11.648 1.235 1.00 69.62 95 ILE A O 1
ATOM 757 N N . ASN A 1 96 ? -4.829 -13.674 0.563 1.00 76.25 96 ASN A N 1
ATOM 758 C CA . ASN A 1 96 ? -5.616 -13.216 -0.582 1.00 76.25 96 ASN A CA 1
ATOM 759 C C . ASN A 1 96 ? -7.121 -13.089 -0.269 1.00 76.25 96 ASN A C 1
ATOM 761 O O . ASN A 1 96 ? -7.971 -13.518 -1.046 1.00 76.25 96 ASN A O 1
ATOM 765 N N . ASN A 1 97 ? -7.467 -12.533 0.895 1.00 82.94 97 ASN A N 1
ATOM 766 C CA . ASN A 1 97 ? -8.851 -12.200 1.232 1.00 82.94 97 ASN A CA 1
ATOM 767 C C . ASN A 1 97 ? -8.971 -10.742 1.676 1.00 82.94 97 ASN A C 1
ATOM 769 O O . ASN A 1 97 ? -8.005 -10.114 2.111 1.00 82.94 97 ASN A O 1
ATOM 773 N N . ALA A 1 98 ? -10.186 -10.211 1.578 1.00 83.25 98 ALA A N 1
ATOM 774 C CA . ALA A 1 98 ? -10.449 -8.798 1.799 1.00 83.25 98 ALA A CA 1
ATOM 775 C C . ALA A 1 98 ? -10.057 -8.330 3.215 1.00 83.25 98 ALA A C 1
ATOM 777 O O . ALA A 1 98 ? -9.543 -7.227 3.389 1.00 83.25 98 ALA A O 1
ATOM 778 N N . VAL A 1 99 ? -10.231 -9.189 4.226 1.00 85.75 99 VAL A N 1
ATOM 779 C CA . VAL A 1 99 ? -9.859 -8.889 5.614 1.00 85.75 99 VAL A CA 1
ATOM 780 C C . VAL A 1 99 ? -8.339 -8.817 5.775 1.00 85.75 99 VAL A C 1
ATOM 782 O O . VAL A 1 99 ? -7.844 -7.892 6.416 1.00 85.75 99 VAL A O 1
ATOM 785 N N . ALA A 1 100 ? -7.586 -9.743 5.178 1.00 85.56 100 ALA A N 1
ATOM 786 C CA . ALA A 1 100 ? -6.123 -9.721 5.196 1.00 85.56 100 ALA A CA 1
ATOM 787 C C . ALA A 1 100 ? -5.566 -8.451 4.532 1.00 85.56 100 ALA A C 1
ATOM 789 O O . ALA A 1 100 ? -4.701 -7.794 5.115 1.00 85.56 100 ALA A O 1
ATOM 790 N N . VAL A 1 101 ? -6.129 -8.057 3.383 1.00 87.88 101 VAL A N 1
ATOM 791 C CA . VAL A 1 101 ? -5.778 -6.807 2.688 1.00 87.88 101 VAL A CA 1
ATOM 792 C C . VAL A 1 101 ? -6.035 -5.597 3.590 1.00 87.88 101 VAL A C 1
ATOM 794 O O . VAL A 1 101 ? -5.133 -4.794 3.814 1.00 87.88 101 VAL A O 1
ATOM 797 N N . LEU A 1 102 ? -7.235 -5.481 4.171 1.00 88.69 102 LEU A N 1
ATOM 798 C CA . LEU A 1 102 ? -7.585 -4.360 5.050 1.00 88.69 102 LEU A CA 1
ATOM 799 C C . LEU A 1 102 ? -6.701 -4.296 6.301 1.00 88.69 102 LEU A C 1
ATOM 801 O O . LEU A 1 102 ? -6.277 -3.208 6.688 1.00 88.69 102 LEU A O 1
ATOM 805 N N . ARG A 1 103 ? -6.393 -5.442 6.925 1.00 88.50 103 ARG A N 1
ATOM 806 C CA . ARG A 1 103 ? -5.478 -5.507 8.076 1.00 88.50 103 ARG A CA 1
ATOM 807 C C . ARG A 1 103 ? -4.073 -5.036 7.691 1.00 88.50 103 ARG A C 1
ATOM 809 O O . ARG A 1 103 ? -3.490 -4.248 8.429 1.00 88.50 103 ARG A O 1
ATOM 816 N N . GLY A 1 104 ? -3.551 -5.486 6.549 1.00 88.56 104 GLY A N 1
ATOM 817 C CA . GLY A 1 104 ? -2.229 -5.093 6.057 1.00 88.56 104 GLY A CA 1
ATOM 818 C C . GLY A 1 104 ? -2.134 -3.598 5.745 1.00 88.56 104 GLY A C 1
ATOM 819 O O . GLY A 1 104 ? -1.199 -2.932 6.189 1.00 88.56 104 GLY A O 1
ATOM 820 N N . LEU A 1 105 ? -3.143 -3.046 5.064 1.00 89.94 105 LEU A N 1
ATOM 821 C CA . LEU A 1 105 ? -3.219 -1.610 4.784 1.00 89.94 105 LEU A CA 1
ATOM 822 C C . LEU A 1 105 ? -3.319 -0.791 6.074 1.00 89.94 105 LEU A C 1
ATOM 824 O O . LEU A 1 105 ? -2.585 0.181 6.241 1.00 89.94 105 LEU A O 1
ATOM 828 N N . LEU A 1 106 ? -4.183 -1.199 7.010 1.00 88.69 106 LEU A N 1
ATOM 829 C CA . LEU A 1 106 ? -4.328 -0.508 8.289 1.00 88.69 106 LEU A CA 1
ATOM 830 C C . LEU A 1 106 ? -3.016 -0.518 9.080 1.00 88.69 106 LEU A C 1
ATOM 832 O O . LEU A 1 106 ? -2.622 0.514 9.614 1.00 88.69 106 LEU A O 1
ATOM 836 N N . TYR A 1 107 ? -2.324 -1.657 9.122 1.00 88.06 107 TYR A N 1
ATOM 837 C CA . TYR A 1 107 ? -1.029 -1.783 9.785 1.00 88.06 107 TYR A CA 1
ATOM 838 C C . TYR A 1 107 ? -0.007 -0.771 9.243 1.00 88.06 107 TYR A C 1
ATOM 840 O O . TYR A 1 107 ? 0.599 -0.043 10.030 1.00 88.06 107 TYR A O 1
ATOM 848 N N . MET A 1 108 ? 0.126 -0.649 7.915 1.00 88.31 108 MET A N 1
ATOM 849 C CA . MET A 1 108 ? 1.020 0.351 7.317 1.00 88.31 108 MET A CA 1
ATOM 850 C C . MET A 1 108 ? 0.615 1.785 7.667 1.00 88.31 108 MET A C 1
ATOM 852 O O . MET A 1 108 ? 1.469 2.593 8.030 1.00 88.31 108 MET A O 1
ATOM 856 N N . LEU A 1 109 ? -0.681 2.104 7.588 1.00 87.25 109 LEU A N 1
ATOM 857 C CA . LEU A 1 109 ? -1.177 3.448 7.890 1.00 87.25 109 LEU A CA 1
ATOM 858 C C . LEU A 1 109 ? -0.909 3.848 9.347 1.00 87.25 109 LEU A C 1
ATOM 860 O O . LEU A 1 109 ? -0.575 4.999 9.608 1.00 87.25 109 LEU A O 1
ATOM 864 N N . VAL A 1 110 ? -1.028 2.909 10.289 1.00 86.50 110 VAL A N 1
ATOM 865 C CA . VAL A 1 110 ? -0.769 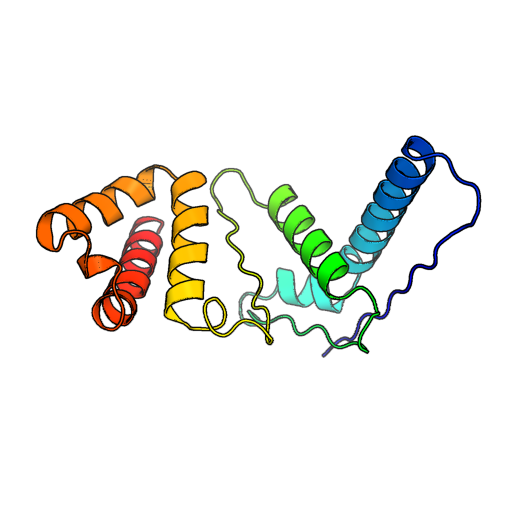3.152 11.719 1.00 86.50 110 VAL A CA 1
ATOM 866 C C . VAL A 1 110 ? 0.698 3.444 11.983 1.00 86.50 110 VAL A C 1
ATOM 868 O O . VAL A 1 110 ? 1.009 4.355 12.746 1.00 86.50 110 VAL A O 1
ATOM 871 N N . ILE A 1 111 ? 1.597 2.695 11.344 1.00 84.19 111 ILE A N 1
ATOM 872 C CA . ILE A 1 111 ? 3.042 2.904 11.488 1.00 84.19 111 ILE A CA 1
ATOM 873 C C . ILE A 1 111 ? 3.444 4.280 10.961 1.00 84.19 111 ILE A C 1
ATOM 875 O O . ILE A 1 111 ? 4.262 4.960 11.574 1.00 84.19 111 ILE A O 1
ATOM 879 N N . GLN A 1 112 ? 2.854 4.703 9.844 1.00 81.62 112 GLN A N 1
ATOM 880 C CA . GLN A 1 112 ? 3.178 5.981 9.216 1.00 81.62 112 GLN A CA 1
ATOM 881 C C . GLN A 1 112 ? 2.447 7.175 9.857 1.00 81.62 112 GLN A C 1
ATOM 883 O O . GLN A 1 112 ? 2.884 8.313 9.698 1.00 81.62 112 GLN A O 1
ATOM 888 N N . ASN A 1 113 ? 1.330 6.959 10.563 1.00 81.19 113 ASN A N 1
ATOM 889 C CA . ASN A 1 113 ? 0.523 8.035 11.136 1.00 81.19 113 ASN A CA 1
ATOM 890 C C . ASN A 1 113 ? 0.001 7.698 12.541 1.00 81.19 113 ASN A C 1
ATOM 892 O O . ASN A 1 113 ? -1.028 7.042 12.715 1.00 81.19 113 ASN A O 1
ATOM 896 N N . SER A 1 114 ? 0.658 8.254 13.560 1.00 79.06 114 SER A N 1
ATOM 897 C CA . SER A 1 114 ? 0.317 8.025 14.968 1.00 79.06 114 SER A CA 1
ATOM 898 C C . SER A 1 114 ? -1.077 8.530 15.376 1.00 79.06 114 SER A C 1
ATOM 900 O O . SER A 1 114 ? -1.634 8.034 16.356 1.00 79.06 114 SER A O 1
ATOM 902 N N . LEU A 1 115 ? -1.696 9.454 14.625 1.00 79.31 115 LEU A N 1
ATOM 903 C CA . LEU A 1 115 ? -3.063 9.928 14.900 1.00 79.31 115 LEU A CA 1
ATOM 904 C C . LEU A 1 115 ? -4.125 8.873 14.561 1.00 79.31 115 LEU A C 1
ATOM 906 O O . LEU A 1 115 ? -5.220 8.890 15.124 1.00 79.31 115 LEU A O 1
ATOM 910 N N . LEU A 1 116 ? -3.821 7.929 13.668 1.00 82.00 116 LEU A N 1
ATOM 911 C CA . LEU A 1 116 ? -4.710 6.802 13.385 1.00 82.00 116 LEU A CA 1
ATOM 912 C C . LEU A 1 116 ? -4.778 5.829 14.574 1.00 82.00 116 LEU A C 1
ATOM 914 O O . LEU A 1 116 ? -5.819 5.213 14.818 1.00 82.00 116 LEU A O 1
ATOM 918 N N . THR A 1 117 ? -3.707 5.745 15.368 1.00 83.69 117 THR A N 1
ATOM 919 C CA . THR A 1 117 ? -3.643 4.890 16.558 1.00 83.69 117 THR A CA 1
ATOM 920 C C . THR A 1 117 ? -4.742 5.229 17.557 1.00 83.69 117 THR A C 1
ATOM 922 O O . THR A 1 117 ? -5.350 4.316 18.107 1.00 83.69 117 THR A O 1
ATOM 925 N N . SER A 1 118 ? -5.063 6.512 17.765 1.00 84.06 118 SER A N 1
ATOM 926 C CA . SER A 1 118 ? -6.122 6.914 18.704 1.00 84.06 118 SER A CA 1
ATOM 927 C C . SER A 1 118 ? -7.514 6.464 18.241 1.00 84.06 118 SER A C 1
ATOM 929 O O . SER A 1 118 ? -8.318 5.996 19.051 1.00 84.06 118 SER A O 1
ATOM 931 N N . HIS A 1 119 ? -7.778 6.518 16.932 1.00 82.81 119 HIS A N 1
ATOM 932 C CA . HIS A 1 119 ? -9.038 6.076 16.330 1.00 82.81 119 HIS A CA 1
ATOM 933 C C . HIS A 1 119 ? -9.225 4.562 16.474 1.00 82.81 119 HIS A C 1
ATOM 935 O O . HIS A 1 119 ? -10.309 4.095 16.835 1.00 82.81 119 HIS A O 1
ATOM 941 N N . ILE A 1 120 ? -8.155 3.798 16.246 1.00 86.25 120 ILE A N 1
ATOM 942 C CA . ILE A 1 120 ? -8.152 2.348 16.442 1.00 86.25 120 ILE A CA 1
ATOM 943 C C . ILE A 1 120 ? -8.291 2.006 17.919 1.00 86.25 120 ILE A C 1
ATOM 945 O O . ILE A 1 120 ? -9.126 1.175 18.266 1.00 86.25 120 ILE A O 1
ATOM 949 N N . ARG A 1 121 ? -7.512 2.658 18.790 1.00 86.50 121 ARG A N 1
ATOM 950 C CA . ARG A 1 121 ? -7.509 2.412 20.235 1.00 86.50 121 ARG A CA 1
ATOM 951 C C . ARG A 1 121 ? -8.908 2.574 20.818 1.00 86.50 121 ARG A C 1
ATOM 953 O O . ARG A 1 121 ? -9.392 1.660 21.473 1.00 86.50 121 ARG A O 1
ATOM 960 N N . LYS A 1 122 ? -9.602 3.663 20.466 1.00 85.31 122 LYS A N 1
ATOM 961 C CA . LYS A 1 122 ? -10.981 3.930 20.902 1.00 85.31 122 LYS A CA 1
ATOM 962 C C . LYS A 1 122 ? -11.943 2.786 20.566 1.00 85.31 122 LYS A C 1
ATOM 964 O O . LYS A 1 122 ? -12.798 2.447 21.377 1.00 85.31 122 LYS A O 1
ATOM 969 N N . ARG A 1 123 ? -11.825 2.195 19.373 1.00 82.44 123 ARG A N 1
ATOM 970 C CA . ARG A 1 123 ? -12.659 1.053 18.956 1.00 82.44 123 ARG A CA 1
ATOM 971 C C . ARG A 1 123 ? -12.197 -0.255 19.595 1.00 82.44 123 ARG A C 1
ATOM 973 O O . ARG A 1 123 ? -13.025 -1.086 19.963 1.00 82.44 123 ARG A O 1
ATOM 980 N N . TYR A 1 124 ? -10.890 -0.430 19.745 1.00 86.88 124 TYR A N 1
ATOM 981 C CA . TYR A 1 124 ? -10.297 -1.616 20.345 1.00 86.88 124 TYR A CA 1
ATOM 982 C C . TYR A 1 124 ? -10.649 -1.747 21.826 1.00 86.88 124 TYR A C 1
ATOM 984 O O . TYR A 1 124 ? -10.968 -2.842 22.267 1.00 86.88 124 TYR A O 1
ATOM 992 N N . ASP A 1 125 ? -10.677 -0.650 22.581 1.00 87.50 125 ASP A N 1
ATOM 993 C CA . ASP A 1 125 ? -11.038 -0.681 24.003 1.00 87.50 125 ASP A CA 1
ATOM 994 C C . ASP A 1 125 ? -12.501 -1.119 24.233 1.00 87.50 125 ASP A C 1
ATOM 996 O O . ASP A 1 125 ? -12.830 -1.625 25.301 1.00 87.50 125 ASP A O 1
ATOM 1000 N N . GLN A 1 126 ? -13.374 -0.978 23.226 1.00 83.81 126 GLN A N 1
ATOM 1001 C CA . GLN A 1 126 ? -14.781 -1.402 23.288 1.00 83.81 126 GLN A CA 1
ATOM 1002 C C . GLN A 1 126 ? -14.990 -2.869 22.884 1.00 83.81 126 GLN A C 1
ATOM 1004 O O . GLN A 1 126 ? -15.803 -3.568 23.481 1.00 83.81 126 GLN A O 1
ATOM 1009 N N . VAL A 1 127 ? -14.299 -3.324 21.833 1.00 84.50 127 VAL A N 1
ATOM 1010 C CA . VAL A 1 127 ? -14.574 -4.616 21.167 1.00 84.50 127 VAL A CA 1
ATOM 1011 C C . VAL A 1 127 ? -13.478 -5.659 21.435 1.00 84.50 127 VAL A C 1
ATOM 1013 O O . VAL A 1 127 ? -13.703 -6.866 21.320 1.00 84.50 127 VAL A O 1
ATOM 1016 N N . GLY A 1 128 ? -12.280 -5.213 21.805 1.00 84.69 128 GLY A N 1
ATOM 1017 C CA . GLY A 1 128 ? -11.096 -6.043 21.991 1.00 84.69 128 GLY A CA 1
ATOM 1018 C C . GLY A 1 128 ? -10.598 -6.670 20.688 1.00 84.69 128 GLY A C 1
ATOM 1019 O O . GLY A 1 128 ? -10.863 -6.189 19.585 1.00 84.69 128 GLY A O 1
ATOM 1020 N N . LYS A 1 129 ? -9.883 -7.794 20.810 1.00 84.12 129 LYS A N 1
ATOM 1021 C CA . LYS A 1 129 ? -9.265 -8.518 19.683 1.00 84.12 129 LYS A CA 1
ATOM 1022 C C . LYS A 1 129 ? -10.252 -8.871 18.562 1.00 84.12 129 LYS A C 1
ATOM 1024 O O . LYS A 1 129 ? -9.883 -8.818 17.390 1.00 84.12 129 LYS A O 1
ATOM 1029 N N . LYS A 1 130 ? -11.518 -9.128 18.913 1.00 84.50 130 LYS A N 1
ATOM 1030 C CA . LYS A 1 130 ? -12.603 -9.437 17.969 1.00 84.50 130 LYS A CA 1
ATOM 1031 C C . LYS A 1 130 ? -12.836 -8.343 16.929 1.00 84.50 130 LYS A C 1
ATOM 1033 O O . LYS A 1 130 ? -13.367 -8.645 15.868 1.00 84.50 130 LYS A O 1
ATOM 1038 N N . LEU A 1 131 ? -12.415 -7.101 17.199 1.00 83.06 131 LEU A N 1
ATOM 1039 C CA . LEU A 1 131 ? -12.454 -5.989 16.242 1.00 83.06 131 LEU A CA 1
ATOM 1040 C C . LEU A 1 131 ? -11.749 -6.343 14.932 1.00 83.06 131 LEU A C 1
ATOM 1042 O O . LEU A 1 131 ? -12.163 -5.926 13.854 1.00 83.06 131 LEU A O 1
ATOM 1046 N N . PHE A 1 132 ? -10.670 -7.111 15.051 1.00 82.00 132 PHE A N 1
ATOM 1047 C CA . PHE A 1 132 ? -9.841 -7.502 13.936 1.00 82.00 132 PHE A CA 1
ATOM 1048 C C . PHE A 1 132 ? -10.159 -8.899 13.436 1.00 82.00 132 PHE A C 1
ATOM 1050 O O . PHE A 1 132 ? -9.488 -9.309 12.508 1.00 82.00 132 PHE A O 1
ATOM 1057 N N . GLU A 1 133 ? -11.151 -9.622 13.957 1.00 81.69 133 GLU A N 1
ATOM 1058 C CA . GLU A 1 133 ? -11.453 -11.008 13.569 1.00 81.69 133 GLU A CA 1
ATOM 1059 C C . GLU A 1 133 ? -12.617 -11.082 12.557 1.00 81.69 133 GLU A C 1
ATOM 1061 O O . GLU A 1 133 ? -13.666 -10.464 12.738 1.00 81.69 133 GLU A O 1
ATOM 1066 N N . ASP A 1 134 ? -12.388 -11.820 11.466 1.00 71.38 134 ASP A N 1
ATOM 1067 C CA . ASP A 1 134 ? -13.320 -12.230 10.403 1.00 71.38 134 ASP A CA 1
ATOM 1068 C C . ASP A 1 134 ? -14.490 -11.272 10.103 1.00 71.38 134 ASP A C 1
ATOM 1070 O O . ASP A 1 134 ? -14.279 -10.185 9.558 1.00 71.38 134 ASP A O 1
ATOM 1074 N N . ALA A 1 135 ? -15.728 -11.661 10.427 1.00 75.25 135 ALA A N 1
ATOM 1075 C CA . ALA A 1 135 ? -16.937 -10.917 10.065 1.00 75.25 135 ALA A CA 1
ATOM 1076 C C . ALA A 1 135 ? -16.976 -9.497 10.658 1.00 75.25 135 ALA A C 1
ATOM 1078 O O . ALA A 1 135 ? -17.447 -8.562 10.010 1.00 75.25 135 ALA A O 1
ATOM 1079 N N . ASN A 1 136 ? -16.431 -9.314 11.864 1.00 78.44 136 ASN A N 1
ATOM 1080 C CA . ASN A 1 136 ? -16.367 -8.002 12.504 1.00 78.44 136 ASN A CA 1
ATOM 1081 C C . ASN A 1 136 ? -15.320 -7.111 11.835 1.00 78.44 136 ASN A C 1
ATOM 1083 O O . ASN A 1 136 ? -15.554 -5.916 11.664 1.00 78.44 136 ASN A O 1
ATOM 1087 N N . ALA A 1 137 ? -14.192 -7.689 11.413 1.00 82.31 137 ALA A N 1
ATOM 1088 C CA . ALA A 1 137 ? -13.118 -6.957 10.749 1.00 82.31 137 ALA A CA 1
ATOM 1089 C C . ALA A 1 137 ? -13.575 -6.351 9.418 1.00 82.31 137 ALA A C 1
ATOM 1091 O O . ALA A 1 137 ? -13.220 -5.215 9.106 1.00 82.31 137 ALA A O 1
ATOM 1092 N N . TRP A 1 138 ? -14.404 -7.076 8.662 1.00 81.19 138 TRP A N 1
ATOM 1093 C CA . TRP A 1 138 ? -14.969 -6.577 7.408 1.00 81.19 138 TRP A CA 1
ATOM 1094 C C . TRP A 1 138 ? -15.820 -5.315 7.596 1.00 81.19 138 TRP A C 1
ATOM 1096 O O . TRP A 1 138 ? -15.793 -4.424 6.753 1.00 81.19 138 TRP A O 1
ATOM 1106 N N . VAL A 1 139 ? -16.536 -5.203 8.717 1.00 81.44 139 VAL A N 1
ATOM 1107 C CA . VAL A 1 139 ? -17.366 -4.028 9.026 1.00 81.44 139 VAL A CA 1
ATOM 1108 C C . VAL A 1 139 ? -16.541 -2.921 9.683 1.00 81.44 139 VAL A C 1
ATOM 1110 O O . VAL A 1 139 ? -16.665 -1.748 9.331 1.00 81.44 139 VAL A O 1
ATOM 1113 N N . ALA A 1 140 ? -15.689 -3.275 10.642 1.00 83.88 140 ALA A N 1
ATOM 1114 C CA . ALA A 1 140 ? -15.000 -2.310 11.486 1.00 83.88 140 ALA A CA 1
ATOM 1115 C C . ALA A 1 140 ? -13.816 -1.628 10.790 1.00 83.88 140 ALA A C 1
ATOM 1117 O O . ALA A 1 140 ? -13.620 -0.423 10.959 1.00 83.88 140 ALA A O 1
ATOM 1118 N N . LEU A 1 141 ? -13.026 -2.368 10.005 1.00 85.69 141 LEU A N 1
ATOM 1119 C CA . LEU A 1 141 ? -11.814 -1.831 9.382 1.00 85.69 141 LEU A CA 1
ATOM 1120 C C . LEU A 1 141 ? -12.113 -0.711 8.372 1.00 85.69 141 LEU A C 1
ATOM 1122 O O . LEU A 1 141 ? -11.497 0.352 8.491 1.00 85.69 141 LEU A O 1
ATOM 1126 N N . PRO A 1 142 ? -13.081 -0.857 7.443 1.00 84.81 142 PRO A N 1
ATOM 1127 C CA . PRO A 1 142 ? -13.438 0.234 6.540 1.00 84.81 142 PRO A CA 1
ATOM 1128 C C . PRO A 1 142 ? -13.988 1.455 7.281 1.00 84.81 142 PRO A C 1
ATOM 1130 O O . PRO A 1 142 ? -13.686 2.580 6.900 1.00 84.81 142 PRO A O 1
ATOM 1133 N N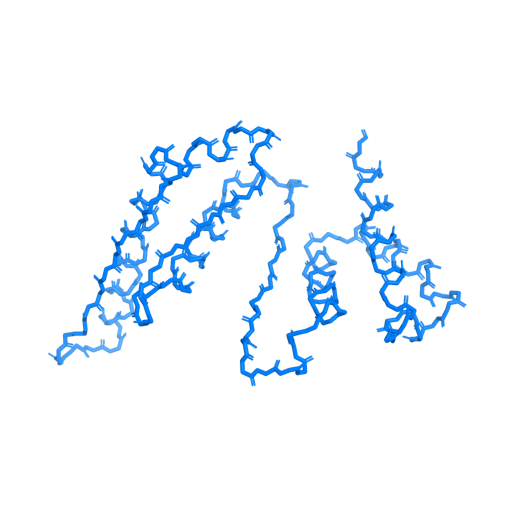 . GLN A 1 143 ? -14.744 1.261 8.370 1.00 85.25 143 GLN A N 1
ATOM 1134 C CA . GLN A 1 143 ? -15.262 2.371 9.176 1.00 85.25 143 GLN A CA 1
ATOM 1135 C C . GLN A 1 143 ? -14.148 3.156 9.873 1.00 85.25 143 GLN A C 1
ATOM 1137 O O . GLN A 1 143 ? -14.215 4.384 9.940 1.00 85.25 143 GLN A O 1
ATOM 1142 N N . ILE A 1 144 ? -13.125 2.471 10.391 1.00 85.69 144 ILE A N 1
ATOM 1143 C CA . ILE A 1 144 ? -11.952 3.118 10.992 1.00 85.69 144 ILE A CA 1
ATOM 1144 C C . ILE A 1 144 ? -11.226 3.963 9.942 1.00 85.69 144 ILE A C 1
ATOM 1146 O O . ILE A 1 144 ? -10.947 5.134 10.198 1.00 85.69 144 ILE A O 1
ATOM 1150 N N . LEU A 1 145 ? -10.977 3.394 8.758 1.00 82.06 145 LEU A N 1
ATOM 1151 C CA . LEU A 1 145 ? -10.334 4.101 7.647 1.00 82.06 145 LEU A CA 1
ATOM 1152 C C . LEU A 1 145 ? -11.157 5.312 7.198 1.00 82.06 145 LEU A C 1
ATOM 1154 O O . LEU A 1 145 ? -10.618 6.408 7.081 1.00 82.06 145 LEU A O 1
ATOM 1158 N N . TRP A 1 146 ? -12.469 5.135 7.024 1.00 84.31 146 TRP A N 1
ATOM 1159 C CA . TRP A 1 146 ? -13.389 6.209 6.655 1.00 84.31 146 TRP A CA 1
ATOM 1160 C C . TRP A 1 146 ? -13.387 7.347 7.678 1.00 84.31 146 TRP A C 1
ATOM 1162 O O . TRP A 1 146 ? -13.249 8.510 7.310 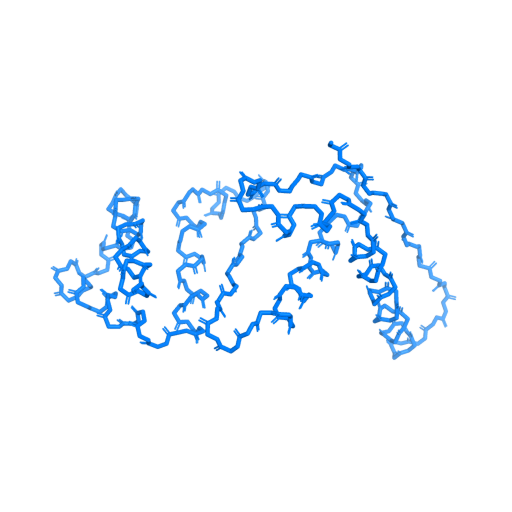1.00 84.31 146 TRP A O 1
ATOM 1172 N N . THR A 1 147 ? -13.500 7.014 8.967 1.00 83.38 147 THR A N 1
ATOM 1173 C CA . THR A 1 147 ? -13.514 8.014 10.045 1.00 83.38 147 THR A CA 1
ATOM 1174 C C . THR A 1 147 ? -12.205 8.796 10.064 1.00 83.38 147 THR A C 1
ATOM 1176 O O . THR A 1 147 ? -12.227 10.014 10.167 1.00 83.38 147 THR A O 1
ATOM 1179 N N . TRP A 1 148 ? -11.066 8.119 9.915 1.00 80.00 148 TRP A N 1
ATOM 1180 C CA . TRP A 1 148 ? -9.766 8.782 9.858 1.00 80.00 148 TRP A CA 1
ATOM 1181 C C . TRP A 1 148 ? -9.616 9.706 8.643 1.00 80.00 148 TRP A C 1
ATOM 1183 O O . TRP A 1 148 ? -9.129 10.825 8.795 1.00 80.00 148 TRP A O 1
ATOM 1193 N N . CYS A 1 149 ? -10.066 9.278 7.458 1.00 75.44 149 CYS A N 1
ATOM 1194 C CA . CYS A 1 149 ? -10.090 10.125 6.264 1.00 75.44 149 CYS A CA 1
ATOM 1195 C C . CYS A 1 149 ? -10.955 11.376 6.469 1.00 75.44 149 CYS A C 1
ATOM 1197 O O . CYS A 1 149 ? -10.532 12.462 6.089 1.00 75.44 149 CYS A O 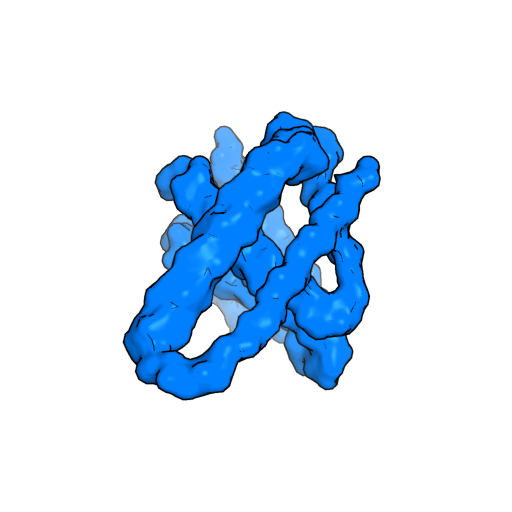1
ATOM 1199 N N . ALA A 1 150 ? -12.127 11.240 7.098 1.00 77.25 150 ALA A N 1
ATOM 1200 C CA . ALA A 1 150 ? -13.030 12.361 7.359 1.00 77.25 150 ALA A CA 1
ATOM 1201 C C . ALA A 1 150 ? -12.434 13.398 8.330 1.00 77.25 150 ALA A C 1
ATOM 1203 O O . ALA A 1 150 ? -12.670 14.590 8.162 1.00 77.25 150 ALA A O 1
ATOM 1204 N N . THR A 1 151 ? -11.620 12.968 9.302 1.00 71.00 151 THR A N 1
ATOM 1205 C CA . THR A 1 151 ? -10.929 13.857 10.258 1.00 71.00 151 THR A CA 1
ATOM 1206 C C . THR A 1 151 ? -9.723 14.596 9.644 1.00 71.00 151 THR A C 1
ATOM 1208 O O . THR A 1 151 ? -9.161 15.478 10.288 1.00 71.00 151 THR A O 1
ATOM 1211 N N . LYS A 1 152 ? -9.284 14.237 8.424 1.00 60.47 152 LYS A N 1
ATOM 1212 C CA . LYS A 1 152 ? -8.177 14.898 7.698 1.00 60.47 152 LYS A CA 1
ATOM 1213 C C . LYS A 1 152 ? -8.623 16.039 6.760 1.00 60.47 152 LYS A C 1
ATOM 1215 O O . LYS A 1 152 ? -7.754 16.647 6.134 1.00 60.47 152 LYS A O 1
ATOM 1220 N N . THR A 1 153 ? -9.924 16.309 6.654 1.00 46.06 153 THR A N 1
ATOM 1221 C CA . THR A 1 153 ? -10.517 17.452 5.923 1.00 46.06 153 THR A CA 1
ATOM 1222 C C . THR A 1 153 ? -10.814 18.599 6.870 1.00 46.06 153 THR A C 1
ATOM 1224 O O . THR A 1 153 ? -10.542 19.751 6.474 1.00 46.06 153 THR A O 1
#

Secondary structure (DSSP, 8-state):
-----------TT--HHHHHHHHHHHHHHHHHHHHT-HHHHHHHH-TT---------TTSSHHHHHHHHHHHHHHHS-TT---------TT-TTTSSHHHHHHHHHHHHHHH-HHHHHHHHHHHHHHGGGGGSHHHHHHHHHHHHHHHHHTT-

Organism: Cochliobolus sativus (strain ND90Pr / ATCC 201652) (NCBI:txid665912)

Radius of gyration: 18.99 Å; chains: 1; bounding box: 48×36×46 Å